Protein AF-A0A366SFT0-F1 (afdb_monomer_lite)

Organism: NCBI:txid44008

Structure (mmCIF, N/CA/C/O backbone):
data_AF-A0A366SFT0-F1
#
_entry.id   AF-A0A366SFT0-F1
#
loop_
_atom_site.group_PDB
_atom_site.id
_atom_site.type_symbol
_atom_site.label_atom_id
_atom_site.label_alt_id
_atom_site.label_comp_id
_atom_site.label_asym_id
_atom_site.label_entity_id
_atom_site.label_seq_id
_atom_site.pdbx_PDB_ins_code
_atom_site.Cartn_x
_atom_site.Cartn_y
_atom_site.Cartn_z
_atom_site.occupancy
_atom_site.B_iso_or_equiv
_atom_site.auth_seq_id
_atom_site.auth_comp_id
_atom_site.auth_asym_id
_atom_site.auth_atom_id
_atom_site.pdbx_PDB_model_num
ATOM 1 N N . MET A 1 1 ? 13.276 0.900 30.191 1.00 49.78 1 MET A N 1
ATOM 2 C CA . MET A 1 1 ? 13.582 1.001 28.748 1.00 49.78 1 MET A CA 1
ATOM 3 C C . MET A 1 1 ? 12.330 0.601 27.999 1.00 49.78 1 MET A C 1
ATOM 5 O O . MET A 1 1 ? 12.030 -0.584 27.930 1.00 49.78 1 MET A O 1
ATOM 9 N N . ASN A 1 2 ? 11.550 1.570 27.526 1.00 61.97 2 ASN A N 1
ATOM 10 C CA . ASN A 1 2 ? 10.371 1.249 26.727 1.00 61.97 2 ASN A CA 1
ATOM 11 C C . ASN A 1 2 ? 10.882 0.752 25.381 1.00 61.97 2 ASN A C 1
ATOM 13 O O . ASN A 1 2 ? 11.434 1.534 24.607 1.00 61.97 2 ASN A O 1
ATOM 17 N N . SER A 1 3 ? 10.776 -0.559 25.161 1.00 81.69 3 SER A N 1
ATOM 18 C CA . SER A 1 3 ? 11.139 -1.192 23.897 1.00 81.69 3 SER A CA 1
ATOM 19 C C . SER A 1 3 ? 10.460 -0.426 22.767 1.00 81.69 3 SER A C 1
ATOM 21 O O . SER A 1 3 ? 9.256 -0.180 22.827 1.00 81.69 3 SER A O 1
ATOM 23 N N . PHE A 1 4 ? 11.230 -0.019 21.763 1.00 78.88 4 PHE A N 1
ATOM 24 C CA . PHE A 1 4 ? 10.742 0.683 20.574 1.00 78.88 4 PHE A CA 1
ATOM 25 C C . PHE A 1 4 ? 9.498 -0.002 19.972 1.00 78.88 4 PHE A C 1
ATOM 27 O O . PHE A 1 4 ? 8.524 0.654 19.615 1.00 78.88 4 PHE A O 1
ATOM 34 N N . TRP A 1 5 ? 9.476 -1.337 20.004 1.00 76.50 5 TRP A N 1
ATOM 35 C CA . TRP A 1 5 ? 8.350 -2.172 19.583 1.00 76.50 5 TRP A CA 1
ATOM 36 C C . TRP A 1 5 ? 7.053 -1.933 20.364 1.00 76.50 5 TRP A C 1
ATOM 38 O O . TRP A 1 5 ? 5.973 -2.017 19.788 1.00 76.50 5 TRP A O 1
ATOM 48 N N . TYR A 1 6 ? 7.143 -1.612 21.656 1.00 82.44 6 TYR A N 1
ATOM 49 C CA . TYR A 1 6 ? 5.972 -1.329 22.487 1.00 82.44 6 TYR A CA 1
ATOM 50 C C . TYR A 1 6 ? 5.339 0.016 22.121 1.00 82.44 6 TYR A C 1
ATOM 52 O O . TYR A 1 6 ? 4.123 0.111 22.010 1.00 82.44 6 TYR A O 1
ATOM 60 N N . GLN A 1 7 ? 6.167 1.034 21.867 1.00 82.31 7 GLN A N 1
ATOM 61 C CA . GLN A 1 7 ? 5.693 2.357 21.444 1.00 82.31 7 GLN A CA 1
ATOM 62 C C . GLN A 1 7 ? 5.017 2.293 20.075 1.00 82.31 7 GLN A C 1
ATOM 64 O O . GLN A 1 7 ? 3.978 2.909 19.871 1.00 82.31 7 GLN A O 1
ATOM 69 N N . ILE A 1 8 ? 5.573 1.497 19.158 1.00 81.88 8 ILE A N 1
ATOM 70 C CA . ILE A 1 8 ? 4.950 1.241 17.859 1.00 81.88 8 ILE A CA 1
ATOM 71 C C . ILE A 1 8 ? 3.587 0.566 18.034 1.00 81.88 8 ILE A C 1
ATOM 73 O O . ILE A 1 8 ? 2.615 0.988 17.414 1.00 81.88 8 ILE A O 1
ATOM 77 N N . ASN A 1 9 ? 3.499 -0.467 18.875 1.00 81.81 9 ASN A N 1
ATOM 78 C CA . ASN A 1 9 ? 2.251 -1.202 19.058 1.00 81.81 9 ASN A CA 1
ATOM 79 C C . ASN A 1 9 ? 1.144 -0.328 19.671 1.00 81.81 9 ASN A C 1
ATOM 81 O O . ASN A 1 9 ? 0.027 -0.325 19.162 1.00 81.81 9 ASN A O 1
ATOM 85 N N . ASP A 1 10 ? 1.474 0.456 20.700 1.00 84.31 10 ASP A N 1
ATOM 86 C CA . ASP A 1 10 ? 0.545 1.403 21.332 1.00 84.31 10 ASP A CA 1
ATOM 87 C C . ASP A 1 10 ? 0.089 2.496 20.344 1.00 84.31 10 ASP A C 1
ATOM 89 O O . ASP A 1 10 ? -1.093 2.824 20.245 1.00 84.31 10 ASP A O 1
ATOM 93 N N . TYR A 1 11 ? 1.005 2.990 19.509 1.00 81.38 11 TYR A N 1
ATOM 94 C CA . TYR A 1 11 ? 0.689 3.965 18.467 1.00 81.38 11 TYR A CA 1
ATOM 95 C C . TYR A 1 11 ? -0.261 3.410 17.390 1.00 81.38 11 TYR A C 1
ATOM 97 O O . TYR A 1 11 ? -1.205 4.091 16.982 1.00 81.38 11 TYR A O 1
ATOM 105 N N . PHE A 1 12 ? -0.069 2.162 16.951 1.00 81.06 12 PHE A N 1
ATOM 106 C CA . PHE A 1 12 ? -0.983 1.507 16.007 1.00 81.06 12 PHE A CA 1
ATOM 107 C C . PHE A 1 12 ? -2.344 1.160 16.628 1.00 81.06 12 PHE A C 1
ATOM 109 O O . PHE A 1 12 ? -3.351 1.181 15.916 1.00 81.06 12 PHE A O 1
ATOM 116 N N . GLU A 1 13 ? -2.407 0.888 17.935 1.00 79.00 13 GLU A N 1
ATOM 117 C CA . GLU A 1 13 ? -3.676 0.741 18.661 1.00 79.00 13 GLU A CA 1
ATOM 118 C C . GLU A 1 13 ? -4.463 2.056 18.717 1.00 79.00 13 GLU A C 1
ATOM 120 O O . GLU A 1 13 ? -5.684 2.051 18.531 1.00 79.00 13 GLU A O 1
ATOM 125 N N . GLN A 1 14 ? -3.774 3.182 18.916 1.00 85.25 14 GLN A N 1
ATOM 126 C CA . GLN A 1 14 ? -4.389 4.512 18.954 1.00 85.25 14 GLN A CA 1
ATOM 127 C C . GLN A 1 14 ? -4.778 5.025 17.558 1.00 85.25 14 GLN A C 1
ATOM 129 O O . GLN A 1 14 ? -5.785 5.726 17.413 1.00 85.25 14 GLN A O 1
ATOM 134 N N . HIS A 1 15 ? -4.036 4.643 16.514 1.00 79.62 15 HIS A N 1
ATOM 135 C CA . HIS A 1 15 ? -4.250 5.112 15.143 1.00 79.62 15 HIS A CA 1
ATOM 136 C C . HIS A 1 15 ? -4.454 3.962 14.140 1.00 79.62 15 HIS A C 1
ATOM 138 O O . HIS A 1 15 ? -3.628 3.746 13.248 1.00 79.62 15 HIS A O 1
ATOM 144 N N . PRO A 1 16 ? -5.604 3.262 14.185 1.00 75.31 16 PRO A N 1
ATOM 145 C CA . PRO A 1 16 ? -5.860 2.082 13.350 1.00 75.31 16 PRO A CA 1
ATOM 146 C C . PRO A 1 16 ? -5.888 2.371 11.837 1.00 75.31 16 PRO A C 1
ATOM 148 O O . PRO A 1 16 ? -5.743 1.463 11.023 1.00 75.31 16 PRO A O 1
ATOM 151 N N . TYR A 1 17 ? -6.072 3.630 11.428 1.00 79.38 17 TYR A N 1
ATOM 152 C CA . TYR A 1 17 ? -6.025 4.042 10.020 1.00 79.38 17 TYR A CA 1
ATOM 153 C C . TYR A 1 17 ? -4.595 4.157 9.474 1.00 79.38 17 TYR A C 1
ATOM 155 O O . TYR A 1 17 ? -4.406 4.104 8.259 1.00 79.38 17 TYR A O 1
ATOM 163 N N . GLN A 1 18 ? -3.585 4.293 10.338 1.00 79.31 18 GLN A N 1
ATOM 164 C CA . GLN A 1 18 ? -2.196 4.379 9.894 1.00 79.31 18 GLN A CA 1
ATOM 165 C C . GLN A 1 18 ? -1.658 3.047 9.383 1.00 79.31 18 GLN A C 1
ATOM 167 O O . GLN A 1 18 ? -0.901 3.040 8.417 1.00 79.31 18 GLN A O 1
ATOM 172 N N . GLU A 1 19 ? -2.109 1.923 9.949 1.00 80.81 19 GLU A N 1
ATOM 173 C CA . GLU A 1 19 ? -1.805 0.592 9.405 1.00 80.81 19 GLU A CA 1
ATOM 174 C C . GLU A 1 19 ? -2.266 0.502 7.943 1.00 80.81 19 GLU A C 1
ATOM 176 O O . GLU A 1 19 ? -1.517 0.068 7.070 1.00 80.81 19 GLU A O 1
ATOM 181 N N . VAL A 1 20 ? -3.474 0.997 7.654 1.00 81.44 20 VAL A N 1
ATOM 182 C CA . VAL A 1 20 ? -4.039 1.015 6.298 1.00 81.44 20 VAL A CA 1
ATOM 183 C C . VAL A 1 20 ? -3.221 1.912 5.369 1.00 81.44 20 VAL A C 1
ATOM 185 O O . VAL A 1 20 ? -2.925 1.509 4.248 1.00 81.44 20 VAL A O 1
ATOM 188 N N . PHE A 1 21 ? -2.816 3.097 5.831 1.00 82.94 21 PHE A N 1
ATOM 189 C CA . PHE A 1 21 ? -1.994 4.022 5.046 1.00 82.94 21 PHE A CA 1
ATOM 190 C C . PHE A 1 21 ? -0.611 3.455 4.724 1.00 82.94 21 PHE A C 1
ATOM 192 O O . PHE A 1 21 ? -0.166 3.535 3.582 1.00 82.94 21 PHE A O 1
ATOM 199 N N . ILE A 1 22 ? 0.056 2.845 5.703 1.00 84.94 22 ILE A N 1
ATOM 200 C CA . ILE A 1 22 ? 1.378 2.241 5.507 1.00 84.94 22 ILE A CA 1
ATOM 201 C C . ILE A 1 22 ? 1.279 1.065 4.538 1.00 84.94 22 ILE A C 1
ATOM 203 O O . ILE A 1 22 ? 2.079 0.974 3.609 1.00 84.94 22 ILE A O 1
ATOM 207 N N . LEU A 1 23 ? 0.266 0.208 4.688 1.00 83.25 23 LEU A N 1
ATOM 208 C CA . LEU A 1 23 ? 0.019 -0.881 3.743 1.00 83.25 23 LEU A CA 1
ATOM 209 C C . LEU A 1 23 ? -0.291 -0.365 2.334 1.00 83.25 23 LEU A C 1
ATOM 211 O O . LEU A 1 23 ? 0.181 -0.956 1.366 1.00 83.25 23 LEU A O 1
ATOM 215 N N . ALA A 1 24 ? -1.034 0.735 2.206 1.00 82.69 24 ALA A N 1
ATOM 216 C CA . ALA A 1 24 ? -1.321 1.351 0.915 1.00 82.69 24 ALA A CA 1
ATOM 217 C C . ALA A 1 24 ? -0.053 1.917 0.256 1.00 82.69 24 ALA A C 1
ATOM 219 O O . ALA A 1 24 ? 0.175 1.676 -0.929 1.00 82.69 24 ALA A O 1
ATOM 220 N N . ILE A 1 25 ? 0.805 2.611 1.013 1.00 86.06 25 ILE A N 1
ATOM 221 C CA . ILE A 1 25 ? 2.077 3.156 0.512 1.00 86.06 25 ILE A CA 1
ATOM 222 C C . ILE A 1 25 ? 3.012 2.021 0.087 1.00 86.06 25 ILE A C 1
ATOM 224 O O . ILE A 1 25 ? 3.485 2.005 -1.048 1.00 86.06 25 ILE A O 1
ATOM 228 N N . VAL A 1 26 ? 3.237 1.037 0.964 1.00 88.69 26 VAL A N 1
ATOM 229 C CA . VAL A 1 26 ? 4.112 -0.109 0.675 1.00 88.69 26 VAL A CA 1
ATOM 230 C C . VAL A 1 26 ? 3.567 -0.925 -0.497 1.00 88.69 26 VAL A C 1
ATOM 232 O O . VAL A 1 26 ? 4.322 -1.287 -1.395 1.00 88.69 26 VAL A O 1
ATOM 235 N N . GLY A 1 27 ? 2.255 -1.166 -0.536 1.00 85.19 27 GLY A N 1
ATOM 236 C CA . GLY A 1 27 ? 1.596 -1.866 -1.637 1.00 85.19 27 GLY A CA 1
ATOM 237 C C . GLY A 1 27 ? 1.714 -1.127 -2.970 1.00 85.19 27 GLY A C 1
ATOM 238 O O . GLY A 1 27 ? 1.935 -1.766 -3.994 1.00 85.19 27 GLY A O 1
ATOM 239 N N . SER A 1 28 ? 1.637 0.206 -2.957 1.00 80.06 28 SER A N 1
ATOM 240 C CA . SER A 1 28 ? 1.829 1.036 -4.154 1.00 80.06 28 SER A CA 1
ATOM 241 C C . SER A 1 28 ? 3.260 0.962 -4.664 1.00 80.06 28 SER A C 1
ATOM 243 O O . SER A 1 28 ? 3.467 0.704 -5.845 1.00 80.06 28 SER A O 1
ATOM 245 N N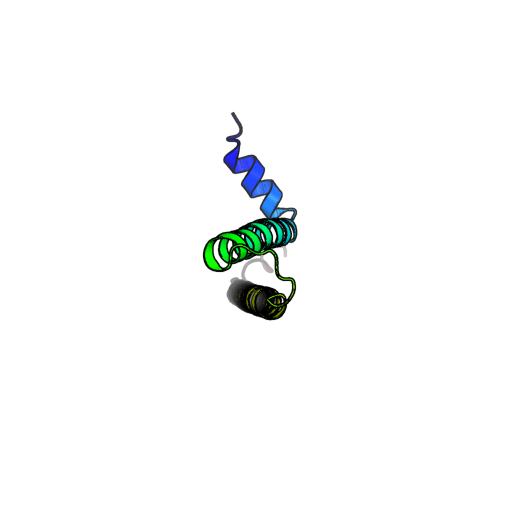 . ILE A 1 29 ? 4.246 1.106 -3.775 1.00 83.88 29 ILE A N 1
ATOM 246 C CA . ILE A 1 29 ? 5.663 1.004 -4.143 1.00 83.88 29 ILE A CA 1
ATOM 247 C C . ILE A 1 29 ? 5.958 -0.381 -4.720 1.00 83.88 29 ILE A C 1
ATOM 249 O O . ILE A 1 29 ? 6.573 -0.475 -5.778 1.00 83.88 29 ILE A O 1
ATOM 253 N N . LEU A 1 30 ? 5.493 -1.454 -4.071 1.00 83.75 30 LEU A N 1
ATOM 254 C CA . 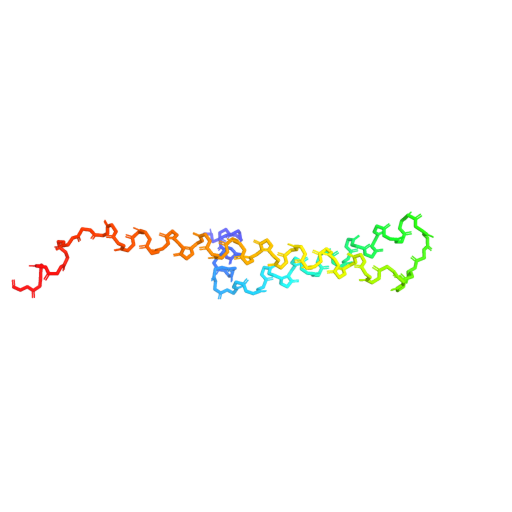LEU A 1 30 ? 5.696 -2.818 -4.564 1.00 83.75 30 LEU A CA 1
ATOM 255 C C . LEU A 1 30 ? 4.991 -3.060 -5.902 1.00 83.75 30 LEU A C 1
ATOM 257 O O . LEU A 1 30 ? 5.591 -3.668 -6.781 1.00 83.75 30 LEU A O 1
ATOM 261 N N . GLY A 1 31 ? 3.761 -2.570 -6.076 1.00 76.25 31 GLY A N 1
ATOM 262 C CA . GLY A 1 31 ? 3.024 -2.685 -7.337 1.00 76.25 31 GLY A CA 1
ATOM 263 C C . GLY A 1 31 ? 3.761 -2.006 -8.488 1.00 76.25 31 GLY A C 1
ATOM 264 O O . GLY A 1 31 ? 4.062 -2.657 -9.484 1.00 76.25 31 GLY A O 1
ATOM 265 N N . ILE A 1 32 ? 4.149 -0.743 -8.288 1.00 76.12 32 ILE A N 1
ATOM 266 C CA . ILE A 1 32 ? 4.925 0.041 -9.259 1.00 76.12 32 ILE A CA 1
ATOM 267 C C . ILE A 1 32 ? 6.279 -0.628 -9.545 1.00 76.12 32 ILE A C 1
ATOM 269 O O . ILE A 1 32 ? 6.716 -0.685 -10.690 1.00 76.12 32 ILE A O 1
ATOM 273 N N . THR A 1 33 ? 6.942 -1.168 -8.518 1.00 78.38 33 THR A N 1
ATOM 274 C CA . THR A 1 33 ? 8.248 -1.829 -8.671 1.00 78.38 33 THR A CA 1
ATOM 275 C C . THR A 1 33 ? 8.139 -3.126 -9.466 1.00 78.38 33 THR A C 1
ATOM 277 O O . THR A 1 33 ? 8.965 -3.361 -10.340 1.00 78.38 33 THR A O 1
ATOM 280 N N . ILE A 1 34 ? 7.143 -3.974 -9.185 1.00 78.31 34 ILE A N 1
ATOM 281 C CA . ILE A 1 34 ? 6.913 -5.221 -9.935 1.00 78.31 34 ILE A CA 1
ATOM 282 C C . ILE A 1 34 ? 6.612 -4.902 -11.396 1.00 78.31 34 ILE A C 1
ATOM 284 O O . ILE A 1 34 ? 7.161 -5.536 -12.292 1.00 78.31 34 ILE A O 1
ATOM 288 N N . GLU A 1 35 ? 5.766 -3.908 -11.632 1.00 69.75 35 GLU A N 1
ATOM 289 C CA . GLU A 1 35 ? 5.397 -3.473 -12.970 1.00 69.75 35 GLU A CA 1
ATOM 290 C C . GLU A 1 35 ? 6.603 -2.966 -13.769 1.00 69.75 35 GLU A C 1
ATOM 292 O O . GLU A 1 35 ? 6.838 -3.426 -14.889 1.00 69.75 35 GLU A O 1
ATOM 297 N N . TYR A 1 36 ? 7.437 -2.134 -13.145 1.00 71.12 36 TYR A N 1
ATOM 298 C CA . TYR A 1 36 ? 8.699 -1.688 -13.724 1.00 71.12 36 TYR A CA 1
ATOM 299 C C . TYR A 1 36 ? 9.664 -2.853 -13.998 1.00 71.12 36 TYR A C 1
ATOM 301 O O . TYR A 1 36 ? 10.321 -2.880 -15.033 1.00 71.12 36 TYR A O 1
ATOM 309 N N . LEU A 1 37 ? 9.740 -3.846 -13.105 1.00 75.44 37 LEU A N 1
ATOM 310 C CA . LEU A 1 37 ? 10.650 -4.986 -13.258 1.00 75.44 37 LEU A CA 1
ATOM 311 C C . LEU A 1 37 ? 10.218 -5.951 -14.375 1.00 75.44 37 LEU A C 1
ATOM 313 O O . LEU A 1 37 ? 11.070 -6.569 -15.008 1.00 75.44 37 LEU A O 1
ATOM 317 N N . VAL A 1 38 ? 8.908 -6.111 -14.585 1.00 70.31 38 VAL A N 1
ATOM 318 C CA . VAL A 1 38 ? 8.343 -7.057 -15.562 1.00 70.31 38 VAL A CA 1
ATOM 319 C C . VAL A 1 38 ? 8.236 -6.435 -16.953 1.00 70.31 38 VAL A C 1
ATOM 321 O O . VAL A 1 38 ? 8.603 -7.086 -17.929 1.00 70.31 38 VAL A O 1
ATOM 324 N N . ASN A 1 39 ? 7.765 -5.189 -17.051 1.00 68.19 39 ASN A N 1
ATOM 325 C CA . ASN A 1 39 ? 7.499 -4.534 -18.336 1.00 68.19 39 ASN A CA 1
ATOM 326 C C . ASN A 1 39 ? 8.551 -3.486 -18.723 1.00 68.19 39 ASN A C 1
ATOM 328 O O . ASN A 1 39 ? 8.561 -3.043 -19.868 1.00 68.19 39 ASN A O 1
ATOM 332 N N . GLY A 1 40 ? 9.432 -3.082 -17.801 1.00 68.19 40 GLY A N 1
ATOM 333 C CA . GLY A 1 40 ? 10.437 -2.043 -18.049 1.00 68.19 40 GLY A CA 1
ATOM 334 C C . GLY A 1 40 ? 9.862 -0.630 -18.186 1.00 68.19 40 GLY A C 1
ATOM 335 O O . GLY A 1 40 ? 10.610 0.288 -18.517 1.00 68.19 40 GLY A O 1
ATOM 336 N N . ASP A 1 41 ? 8.560 -0.449 -17.940 1.00 62.41 41 ASP A N 1
ATOM 337 C CA . ASP A 1 41 ? 7.838 0.803 -18.162 1.00 62.41 41 ASP A CA 1
ATOM 338 C C . ASP A 1 41 ? 6.840 1.086 -17.024 1.00 62.41 41 ASP A C 1
ATOM 340 O O . ASP A 1 41 ? 6.279 0.167 -16.424 1.00 62.41 41 ASP A O 1
ATOM 344 N N . PHE A 1 42 ? 6.622 2.367 -16.720 1.00 62.31 42 PHE A N 1
ATOM 345 C CA . PHE A 1 42 ? 5.706 2.852 -15.679 1.00 62.31 42 PHE A CA 1
ATOM 346 C C . PHE A 1 42 ? 4.302 3.085 -16.253 1.00 62.31 42 PHE A C 1
ATOM 348 O O . PHE A 1 42 ? 3.701 4.147 -16.057 1.00 62.31 42 PHE A O 1
ATOM 355 N N . LEU A 1 43 ? 3.792 2.127 -17.027 1.00 58.03 43 LEU A N 1
ATOM 356 C CA . LEU A 1 43 ? 2.536 2.309 -17.742 1.00 58.03 43 LEU A CA 1
ATOM 357 C C . LEU A 1 43 ? 1.361 2.371 -16.762 1.00 58.03 43 LEU A C 1
ATOM 359 O O . LEU A 1 43 ? 0.881 1.375 -16.242 1.00 58.03 43 LEU A O 1
ATOM 363 N N . ILE A 1 44 ? 0.802 3.572 -16.616 1.00 60.41 44 ILE A N 1
ATOM 364 C CA . ILE A 1 44 ? -0.483 3.859 -15.954 1.00 60.41 44 ILE A CA 1
ATOM 365 C C . ILE A 1 44 ? -1.625 2.927 -16.429 1.00 60.41 44 ILE A C 1
ATOM 367 O O . ILE A 1 44 ? -2.663 2.831 -15.782 1.00 60.41 44 ILE A O 1
ATOM 371 N N . GLU A 1 45 ? -1.455 2.195 -17.527 1.00 61.72 45 GLU A N 1
ATOM 372 C CA . GLU A 1 45 ? -2.409 1.219 -18.054 1.00 61.72 45 GLU A CA 1
ATOM 373 C C . GLU A 1 45 ? -2.740 0.073 -17.076 1.00 61.72 45 GLU A C 1
ATOM 375 O O . GLU A 1 45 ? -3.888 -0.384 -17.057 1.00 61.72 45 GLU A O 1
ATOM 380 N N . ASN A 1 46 ? -1.828 -0.331 -16.178 1.00 64.06 46 ASN A N 1
ATOM 381 C CA . ASN A 1 46 ? -2.141 -1.340 -15.150 1.00 64.06 46 ASN A CA 1
ATOM 382 C C . ASN A 1 46 ? -2.767 -0.758 -13.874 1.00 64.06 46 ASN A C 1
ATOM 384 O O . ASN A 1 46 ? -2.876 -1.461 -12.859 1.00 64.06 46 ASN A O 1
ATOM 388 N N . ILE A 1 47 ? -3.279 0.481 -13.918 1.00 67.81 47 ILE A N 1
ATOM 389 C CA . ILE A 1 47 ? -4.076 1.062 -12.824 1.00 67.81 47 ILE A CA 1
ATOM 390 C C . ILE A 1 47 ? -5.205 0.118 -12.393 1.00 67.81 47 ILE A C 1
ATOM 392 O O . ILE A 1 47 ? -5.551 0.064 -11.216 1.00 67.81 47 ILE A O 1
ATOM 396 N N . TRP A 1 48 ? -5.738 -0.680 -13.324 1.00 67.88 48 TRP A N 1
ATOM 397 C CA . TRP A 1 48 ? -6.760 -1.691 -13.069 1.00 67.88 48 TRP A CA 1
ATOM 398 C C . TRP A 1 48 ? -6.279 -2.804 -12.136 1.00 67.88 48 TRP A C 1
ATOM 400 O O . TRP A 1 48 ? -7.017 -3.197 -11.234 1.00 67.88 48 TRP A O 1
ATOM 410 N N . THR A 1 49 ? -5.037 -3.267 -12.288 1.00 71.38 49 THR A N 1
ATOM 411 C CA . THR A 1 49 ? -4.415 -4.266 -11.404 1.00 71.38 49 THR A CA 1
ATOM 412 C C . THR A 1 49 ? -4.194 -3.687 -10.010 1.00 71.38 49 THR A C 1
ATOM 414 O O . THR A 1 49 ? -4.526 -4.323 -9.006 1.00 71.38 49 THR A O 1
ATOM 417 N N . PHE A 1 50 ? -3.710 -2.446 -9.932 1.00 71.31 50 PHE A N 1
ATOM 418 C CA . PHE A 1 50 ? -3.545 -1.732 -8.667 1.00 71.31 50 PHE A CA 1
ATOM 419 C C . PHE A 1 50 ? -4.887 -1.494 -7.947 1.00 71.31 50 PHE A C 1
ATOM 421 O O . PHE A 1 50 ? -5.002 -1.746 -6.742 1.00 71.31 50 PHE A O 1
ATOM 428 N N . LEU A 1 51 ? -5.923 -1.074 -8.680 1.00 73.44 51 LEU A N 1
ATOM 429 C CA . LEU A 1 51 ? -7.299 -0.930 -8.191 1.00 73.44 51 LEU A CA 1
ATOM 430 C C . LEU A 1 51 ? -7.859 -2.266 -7.700 1.00 73.44 51 LEU A C 1
ATOM 432 O O . LEU A 1 51 ? -8.437 -2.322 -6.614 1.00 73.44 51 LEU A O 1
ATOM 436 N N . PHE A 1 52 ? -7.651 -3.347 -8.453 1.00 79.31 52 PHE A N 1
ATOM 437 C CA . PHE A 1 52 ? -8.116 -4.684 -8.091 1.00 79.31 52 PHE A CA 1
ATOM 438 C C . PHE A 1 52 ? -7.465 -5.189 -6.796 1.00 79.31 52 PHE A C 1
ATOM 440 O O . PHE A 1 52 ? -8.160 -5.675 -5.898 1.00 79.31 52 PHE A O 1
ATOM 447 N N . LEU A 1 53 ? -6.147 -5.014 -6.649 1.00 77.75 53 LEU A N 1
ATOM 448 C CA . LEU A 1 53 ? -5.425 -5.378 -5.428 1.00 77.75 53 LEU A CA 1
ATOM 449 C C . LEU A 1 53 ? -5.895 -4.555 -4.223 1.00 77.75 53 LEU A C 1
ATOM 451 O O . LEU A 1 53 ? -6.192 -5.131 -3.172 1.00 77.75 53 LEU A O 1
ATOM 455 N N . ASN A 1 54 ? -6.036 -3.233 -4.371 1.00 75.25 54 ASN A N 1
ATOM 456 C CA . ASN A 1 54 ? -6.563 -2.368 -3.310 1.00 75.25 54 ASN A CA 1
ATOM 457 C C . ASN A 1 54 ? -7.988 -2.760 -2.901 1.00 75.25 54 ASN A C 1
ATOM 459 O O . ASN A 1 54 ? -8.292 -2.819 -1.707 1.00 75.25 54 ASN A O 1
ATOM 463 N N . LEU A 1 55 ? -8.848 -3.104 -3.863 1.00 82.88 55 LEU A N 1
ATOM 464 C CA . LEU A 1 55 ? -10.207 -3.571 -3.594 1.00 82.88 55 LEU A CA 1
ATOM 465 C C . LEU A 1 55 ? -10.206 -4.899 -2.814 1.00 82.88 55 LEU A C 1
ATOM 467 O O . LEU A 1 55 ? -10.983 -5.071 -1.871 1.00 82.88 55 LEU A O 1
ATOM 471 N N . GLY A 1 56 ? -9.282 -5.808 -3.140 1.00 82.56 56 GLY A N 1
ATOM 472 C CA . GLY A 1 56 ? -9.057 -7.049 -2.396 1.00 82.56 56 GLY A CA 1
ATOM 473 C C . GLY A 1 56 ? -8.592 -6.813 -0.954 1.00 82.56 56 GLY A C 1
ATOM 474 O O . GLY A 1 56 ? -9.122 -7.427 -0.018 1.00 82.56 56 GLY A O 1
ATOM 475 N N . PHE A 1 57 ? -7.650 -5.888 -0.744 1.00 77.69 57 PHE A N 1
ATOM 476 C CA . PHE A 1 57 ? -7.204 -5.493 0.596 1.00 77.69 57 PHE A CA 1
ATOM 477 C C . PHE A 1 57 ? -8.327 -4.848 1.411 1.00 77.69 57 PHE A C 1
ATOM 479 O O . PHE A 1 57 ? -8.525 -5.218 2.573 1.00 77.69 57 PHE A O 1
ATOM 486 N N . LEU A 1 58 ? -9.117 -3.963 0.798 1.00 76.44 58 LEU A N 1
ATOM 487 C CA . LEU A 1 58 ? -10.269 -3.328 1.435 1.00 76.44 58 LEU A CA 1
ATOM 488 C C . LEU A 1 58 ? -11.321 -4.366 1.855 1.00 76.44 58 LEU A C 1
ATOM 490 O O . LEU A 1 58 ? -11.795 -4.353 2.994 1.00 76.44 58 LEU A O 1
ATOM 494 N N . TYR A 1 59 ? -11.628 -5.329 0.982 1.00 80.06 59 TYR A N 1
ATOM 495 C CA . TYR A 1 59 ? -12.539 -6.430 1.299 1.00 80.06 59 TYR A CA 1
ATOM 496 C C . TYR A 1 59 ? -12.022 -7.302 2.457 1.00 80.06 59 TYR A C 1
ATOM 498 O O . TYR A 1 59 ? -12.779 -7.683 3.361 1.00 80.06 59 TYR A O 1
ATOM 506 N N . ARG A 1 60 ? -10.716 -7.596 2.476 1.00 80.25 60 ARG A N 1
ATOM 507 C CA . A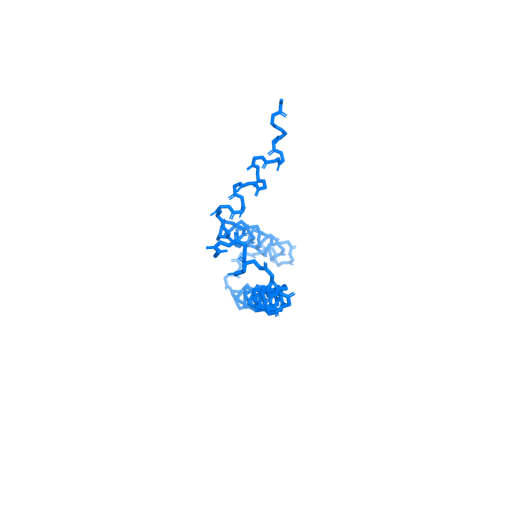RG A 1 60 ? -10.074 -8.351 3.562 1.00 80.25 60 ARG A CA 1
ATOM 508 C C . ARG A 1 60 ? -10.148 -7.598 4.892 1.00 80.25 60 ARG A C 1
ATOM 510 O O . ARG A 1 60 ? -10.494 -8.210 5.908 1.00 80.25 60 ARG A O 1
ATOM 517 N N . ALA A 1 61 ? -9.870 -6.294 4.889 1.00 76.19 61 ALA A N 1
ATOM 518 C CA . ALA A 1 61 ? -9.979 -5.435 6.066 1.00 76.19 61 ALA A CA 1
ATOM 519 C C . ALA A 1 61 ? -11.424 -5.390 6.590 1.00 76.19 61 ALA A C 1
ATOM 521 O O . ALA A 1 61 ? -11.654 -5.598 7.786 1.00 76.19 61 ALA A O 1
ATOM 522 N N . TYR A 1 62 ? -12.404 -5.252 5.692 1.00 76.38 62 TYR A N 1
ATOM 523 C CA . TYR A 1 62 ? -13.827 -5.292 6.029 1.00 76.38 62 TYR A CA 1
ATOM 524 C C . TYR A 1 62 ? -14.228 -6.613 6.709 1.00 76.38 62 TYR A C 1
ATOM 526 O O . TYR A 1 62 ? -14.843 -6.607 7.782 1.00 76.38 62 TYR A O 1
ATOM 534 N N . ARG A 1 63 ? -13.817 -7.767 6.157 1.00 78.56 63 ARG A N 1
ATOM 535 C CA . ARG A 1 63 ? -14.070 -9.076 6.794 1.00 78.56 63 ARG A CA 1
ATOM 536 C C . ARG A 1 63 ? -13.424 -9.194 8.173 1.00 78.56 63 ARG A C 1
ATOM 538 O O . ARG A 1 63 ? -14.049 -9.737 9.087 1.00 78.56 63 ARG A O 1
ATOM 545 N N . LYS A 1 64 ? -12.184 -8.721 8.332 1.00 74.38 64 LYS A N 1
ATOM 546 C CA . LYS A 1 64 ? -11.463 -8.764 9.616 1.00 74.38 64 LYS A CA 1
ATOM 547 C C . LYS A 1 64 ? -12.203 -7.929 10.664 1.00 74.38 64 LYS A C 1
ATOM 549 O O . LYS A 1 64 ? -12.439 -8.414 11.768 1.00 74.38 64 LYS A O 1
ATOM 554 N N . GLN A 1 65 ? -12.669 -6.736 10.292 1.00 73.81 65 GLN A N 1
ATOM 555 C CA . GLN A 1 65 ? -13.427 -5.857 11.182 1.00 73.81 65 GLN A CA 1
ATOM 556 C C . GLN A 1 65 ? -14.774 -6.471 11.601 1.00 73.81 65 GLN A C 1
ATOM 558 O O . GLN A 1 65 ? -15.143 -6.397 12.775 1.00 73.81 65 GLN A O 1
ATOM 563 N N . LYS A 1 66 ? -15.481 -7.139 10.677 1.00 68.12 66 LYS A N 1
ATOM 564 C CA . LYS A 1 66 ? -16.742 -7.834 10.980 1.00 68.12 66 LYS A CA 1
ATOM 565 C C . LYS A 1 66 ? -16.542 -8.964 11.997 1.00 68.12 66 LYS A C 1
ATOM 567 O O . LYS A 1 66 ? -17.261 -9.018 12.990 1.00 68.12 66 LYS A O 1
ATOM 572 N N . ARG A 1 67 ? -15.493 -9.778 11.831 1.00 64.12 67 ARG A N 1
ATOM 573 C CA . ARG A 1 67 ? -15.134 -10.846 12.785 1.00 64.12 67 ARG A CA 1
ATOM 574 C C . ARG A 1 67 ? -14.751 -10.306 14.164 1.00 64.12 67 ARG A C 1
ATOM 576 O O . ARG A 1 67 ? -15.098 -10.909 15.175 1.00 64.12 67 ARG A O 1
ATOM 583 N N . THR A 1 68 ? -14.068 -9.162 14.228 1.00 63.38 68 THR A N 1
ATOM 584 C CA . THR A 1 68 ? -13.734 -8.508 15.504 1.00 63.38 68 THR A CA 1
ATOM 585 C C . THR A 1 68 ? -14.978 -7.950 16.202 1.00 63.38 68 THR A C 1
ATOM 587 O O . THR A 1 68 ? -15.101 -8.085 17.420 1.00 63.38 68 THR A O 1
ATOM 590 N N . LYS A 1 69 ? -15.933 -7.379 15.451 1.00 60.16 69 LYS A N 1
ATOM 591 C CA . LYS A 1 69 ? -17.233 -6.939 15.991 1.00 60.16 69 LYS A CA 1
ATOM 592 C C . LYS A 1 69 ? -18.068 -8.120 16.499 1.00 60.16 69 LYS A 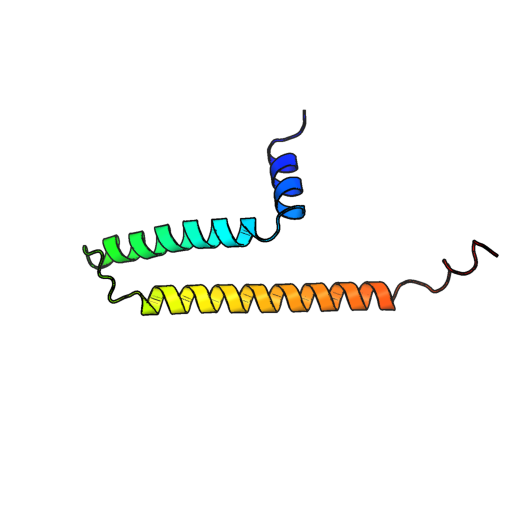C 1
ATOM 594 O O . LYS A 1 69 ? -18.609 -8.049 17.598 1.00 60.16 69 LYS A O 1
ATOM 599 N N . GLU A 1 70 ? -18.115 -9.220 15.752 1.00 60.06 70 GLU A N 1
ATOM 600 C CA . GLU A 1 70 ? -18.798 -10.458 16.159 1.00 60.06 70 GLU A CA 1
ATOM 601 C C . GLU A 1 70 ? -18.170 -11.062 17.426 1.00 60.06 70 GLU A C 1
ATOM 603 O O . GLU A 1 70 ? -18.893 -11.389 18.370 1.00 60.06 70 GLU A O 1
ATOM 608 N N . LYS A 1 71 ? -16.831 -11.104 17.518 1.00 58.75 71 LYS A N 1
ATOM 609 C CA . LYS A 1 71 ? -16.129 -11.510 18.747 1.00 58.75 71 LYS A CA 1
ATOM 610 C C . LYS A 1 71 ? -16.468 -10.603 19.933 1.00 58.75 71 LYS A C 1
ATOM 612 O O . LYS A 1 71 ? -16.839 -11.125 20.981 1.00 58.75 71 LYS A O 1
ATOM 617 N N . LYS A 1 72 ? -16.415 -9.272 19.785 1.00 58.28 72 LYS A N 1
ATOM 618 C CA . LYS A 1 72 ? -16.780 -8.338 20.872 1.00 58.28 72 LYS A CA 1
ATOM 619 C C . LYS A 1 72 ? -18.226 -8.537 21.345 1.00 58.28 72 LYS A C 1
ATOM 621 O O . LYS A 1 72 ? -18.455 -8.622 22.548 1.00 58.28 72 LYS A O 1
ATOM 626 N N . ASN A 1 73 ? -19.173 -8.716 20.423 1.00 58.81 73 ASN A N 1
ATOM 627 C CA . ASN A 1 73 ? -20.574 -8.975 20.766 1.00 58.81 73 ASN A CA 1
ATOM 628 C C . ASN A 1 73 ? -20.771 -10.327 21.474 1.00 58.81 73 ASN A C 1
ATOM 630 O O . ASN A 1 73 ? -21.540 -10.407 22.429 1.00 58.81 73 ASN A O 1
ATOM 634 N N . SER A 1 74 ? -20.051 -11.380 21.072 1.00 58.00 74 SER A N 1
ATOM 635 C CA . SER A 1 74 ? -20.095 -12.679 21.766 1.00 58.00 74 SER A CA 1
ATOM 636 C C . SER A 1 74 ? -19.456 -12.651 23.160 1.00 58.00 74 SER A C 1
ATOM 638 O O . SER A 1 74 ? -19.948 -13.311 24.071 1.00 58.00 74 SER A O 1
ATOM 640 N N . VAL A 1 75 ? -18.398 -11.859 23.356 1.00 58.88 75 VAL A N 1
ATOM 641 C CA . VAL A 1 75 ? -17.746 -11.685 24.663 1.00 58.88 75 VAL A CA 1
ATOM 642 C C . VAL A 1 75 ? -18.633 -10.871 25.607 1.00 58.88 75 VAL A C 1
ATOM 644 O O . VAL A 1 75 ? -18.755 -11.216 26.777 1.00 58.88 75 VAL A O 1
ATOM 647 N N . GLN A 1 76 ? -19.323 -9.843 25.104 1.00 57.31 76 GLN A N 1
ATOM 648 C CA . GLN A 1 76 ? -20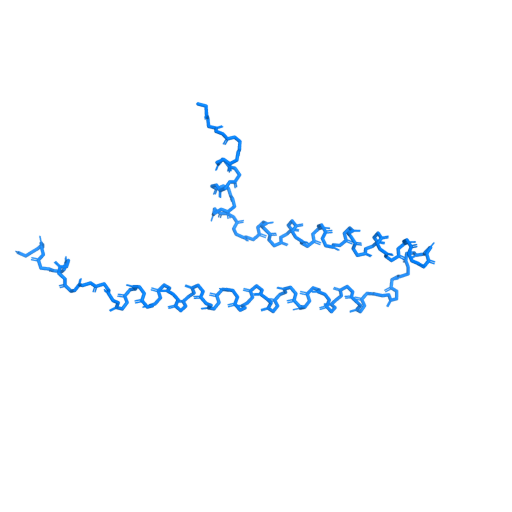.269 -9.061 25.902 1.00 57.31 76 GLN A CA 1
ATOM 649 C C . GLN A 1 76 ? -21.543 -9.846 26.248 1.00 57.31 76 GLN A C 1
ATOM 651 O O . GLN A 1 76 ? -22.036 -9.731 27.366 1.00 57.31 76 GLN A O 1
ATOM 656 N N . LYS A 1 77 ? -22.040 -10.691 25.335 1.00 56.22 77 LYS A N 1
ATOM 657 C CA . LYS A 1 77 ? -23.201 -11.566 25.576 1.00 56.22 77 LYS A CA 1
ATOM 658 C C . LYS A 1 77 ? -22.926 -12.664 26.614 1.00 56.22 77 LYS A C 1
ATOM 660 O O . LYS A 1 77 ? -23.837 -13.044 27.336 1.00 56.22 77 LYS A O 1
ATOM 665 N N . ASN A 1 78 ? -21.690 -13.160 26.694 1.00 57.84 78 ASN A N 1
ATOM 666 C CA . ASN A 1 78 ? -21.281 -14.192 27.656 1.00 57.84 78 ASN A CA 1
ATOM 667 C C . ASN A 1 78 ? -20.705 -13.618 28.963 1.00 57.84 78 ASN A C 1
ATOM 669 O O . ASN A 1 78 ? -20.165 -14.370 29.775 1.00 57.84 78 ASN A O 1
ATOM 673 N N . LYS A 1 79 ? -20.786 -12.298 29.182 1.00 49.31 79 LYS A N 1
ATOM 674 C CA . LYS A 1 79 ? -20.360 -11.688 30.443 1.00 49.31 79 LYS A CA 1
ATOM 675 C C . LYS A 1 79 ? -21.337 -12.136 31.544 1.00 49.31 79 LYS A C 1
ATOM 677 O O . LYS A 1 79 ? -22.534 -11.892 31.395 1.00 49.31 79 LYS A O 1
ATOM 682 N N . PRO A 1 80 ? -20.874 -12.804 32.618 1.00 53.03 80 PRO A N 1
ATOM 683 C CA . PRO A 1 80 ? -21.766 -13.297 33.659 1.00 53.03 80 PRO A CA 1
ATOM 684 C C . PRO A 1 80 ? -22.512 -12.127 34.305 1.00 53.03 80 PRO A C 1
ATOM 686 O O . PRO A 1 80 ? -21.933 -11.075 34.580 1.00 53.03 80 PRO A O 1
ATOM 689 N N . LEU A 1 81 ? -23.804 -12.332 34.559 1.00 58.81 81 LEU A N 1
ATOM 690 C CA . LEU A 1 81 ? -24.752 -11.367 35.125 1.00 58.81 81 LEU A CA 1
ATOM 691 C C . LEU A 1 81 ? -24.446 -10.987 36.596 1.00 58.81 81 LEU A C 1
ATOM 693 O O . LEU A 1 81 ? -25.342 -10.552 37.308 1.00 58.81 81 LEU A O 1
ATOM 697 N N . ASN A 1 82 ? -23.213 -11.178 37.084 1.00 52.25 82 ASN A N 1
ATOM 698 C CA . ASN A 1 82 ? -22.855 -11.033 38.502 1.00 52.25 82 ASN A CA 1
ATOM 699 C C . ASN A 1 82 ? -22.277 -9.659 38.882 1.00 52.25 82 ASN A C 1
ATOM 701 O O . ASN A 1 82 ? -21.979 -9.434 40.047 1.00 52.25 82 ASN A O 1
ATOM 705 N N . ILE A 1 83 ? -22.092 -8.751 37.920 1.00 55.94 83 ILE A N 1
ATOM 706 C CA . ILE A 1 83 ? -21.456 -7.442 38.170 1.00 55.94 83 ILE A CA 1
ATOM 707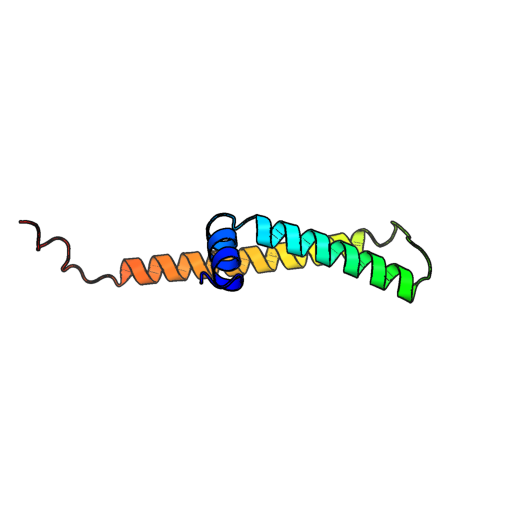 C C . ILE A 1 83 ? -22.504 -6.359 38.479 1.00 55.94 83 ILE A C 1
ATOM 709 O O . ILE A 1 83 ? -22.170 -5.298 38.993 1.00 55.94 83 ILE A O 1
ATOM 713 N N . LEU A 1 84 ? -23.784 -6.622 38.190 1.00 54.22 84 LEU A N 1
ATOM 714 C CA . LEU A 1 84 ? -24.891 -5.706 38.497 1.00 54.22 84 LEU A CA 1
ATOM 715 C C . LEU A 1 84 ? -25.405 -5.848 39.938 1.00 54.22 84 LEU A C 1
ATOM 717 O O . LEU A 1 84 ? -26.169 -5.002 40.387 1.00 54.22 84 LEU A O 1
ATOM 721 N N . THR A 1 85 ? -24.985 -6.884 40.668 1.00 53.97 85 THR A N 1
ATOM 722 C CA . THR A 1 85 ? -25.438 -7.153 42.043 1.00 53.97 85 THR A CA 1
ATOM 723 C C . THR A 1 85 ? -24.440 -6.725 43.118 1.00 53.97 85 THR A C 1
ATOM 725 O O . THR A 1 85 ? -24.767 -6.792 44.292 1.00 53.97 85 THR A O 1
ATOM 728 N N . THR A 1 86 ? -23.231 -6.283 42.758 1.00 51.19 86 THR A N 1
ATOM 729 C CA . THR A 1 86 ? -22.179 -5.921 43.734 1.00 51.19 86 THR A CA 1
ATOM 730 C C . THR A 1 86 ? -22.224 -4.446 44.162 1.00 51.19 86 THR A C 1
ATOM 732 O O . THR A 1 86 ? -21.369 -3.996 44.918 1.00 51.19 86 THR A O 1
ATOM 735 N N . HIS A 1 87 ? -23.208 -3.683 43.677 1.00 49.53 87 HIS A N 1
ATOM 736 C CA . HIS A 1 87 ? -23.409 -2.263 43.996 1.00 49.53 87 HIS A CA 1
ATOM 737 C C . HIS A 1 87 ? -24.813 -1.960 44.555 1.00 49.53 87 HIS A C 1
ATOM 739 O O . HIS A 1 87 ? -25.281 -0.829 44.427 1.00 49.53 87 HIS A O 1
ATOM 745 N N . LEU A 1 88 ? -25.483 -2.951 45.152 1.00 45.22 88 LEU A N 1
ATOM 746 C CA . LEU A 1 88 ? -26.766 -2.791 45.847 1.00 45.22 88 LEU A CA 1
ATOM 747 C C . LEU A 1 88 ? -26.641 -3.220 47.307 1.00 45.22 88 LEU A C 1
ATOM 749 O O . LEU A 1 88 ? -26.088 -4.318 47.536 1.00 45.22 88 LEU A O 1
#

pLDDT: mean 71.06, std 11.17, range [45.22, 88.69]

Radius of gyration: 21.01 Å; chains: 1; bounding box: 40×19×64 Å

Foldseek 3Di:
DCPPVNVVVVVCVVPVVVVVVVCLVVLVVVVQVVCCVPVVDSDPVCVVVSVVVNVVVVVVVVVVVVVVVVVVVVVVVPDDPPPVPPPD

Secondary structure (DSSP, 8-state):
---HHHHHHHHHHH-HHHHHHHHHHHHHHHHHHHHHHHHSS--GGGHHHHHHHHHHHHHHHHHHHHHHHHHHHHHHHTS-TTSSSTT-

Sequence (88 aa):
MNSFWYQINDYFEQHPYQEVFILAIVGSILGITIEYLVNGDFLIENIWTFLFLNLGFLYRAYRKQKRTKEKKNSVQKNKPLNILTTHL